Protein AF-A0A6V7XBM4-F1 (afdb_monomer)

Foldseek 3Di:
DVVVVVVVVVVVVVVVVVVVPPPDAAAEEDELPQLALVSLLCCCVVVVHQEYEYEQADQAFRHGRPSRVSSVVSNVVSPNPHYHYDYHQQEDDDDDPPGPHHHPVVVVVD

pLDDT: mean 85.43, std 12.74, range [50.12, 97.69]

Nearest PDB structures (foldseek):
  7ess-assembly1_B  TM=6.684E-01  e=4.311E-01  Mycobacterium tuberculosis H37Rv
  5b4f-assembly1_A-2  TM=4.250E-01  e=1.691E-01  Thermus thermophilus HB27
  5ztb-assembly1_B  TM=4.351E-01  e=2.362E-01  Thermus thermophilus HB27
  5gha-assembly1_A  TM=4.490E-01  e=3.527E-01  Thermus thermophilus HB27
  7l3p-assembly1_A  TM=3.904E-01  e=5.117E+00  Coccidioides immitis RS

Mean predicted aligned error: 9.26 Å

InterPro domains:
  IPR051595 Glycosyl Hydrolase 25 Enzymes [PTHR23208] (7-96)

Structure (mmCIF, N/CA/C/O backbone):
data_AF-A0A6V7XBM4-F1
#
_entry.id   AF-A0A6V7XBM4-F1
#
loop_
_atom_site.group_PDB
_atom_site.id
_atom_site.type_symbol
_atom_site.label_atom_id
_atom_site.label_alt_id
_atom_site.label_comp_id
_atom_site.label_asym_id
_atom_site.label_entity_id
_atom_site.label_seq_id
_atom_site.pdbx_PDB_ins_code
_atom_site.Cartn_x
_atom_site.Cartn_y
_atom_site.Cartn_z
_atom_site.occupancy
_atom_site.B_iso_or_equiv
_atom_site.auth_seq_id
_atom_site.auth_comp_id
_atom_site.auth_asym_id
_atom_site.auth_atom_id
_atom_site.pdbx_PDB_model_num
ATOM 1 N N . MET A 1 1 ? -27.759 25.385 45.038 1.00 61.09 1 MET A N 1
ATOM 2 C CA . MET A 1 1 ? -26.363 24.944 44.795 1.00 61.09 1 MET A CA 1
ATOM 3 C C . MET A 1 1 ? -26.252 23.499 44.294 1.00 61.09 1 MET A C 1
ATOM 5 O O . MET A 1 1 ? -25.413 23.265 43.442 1.00 61.09 1 MET A O 1
ATOM 9 N N . SER A 1 2 ? -27.104 22.552 44.716 1.00 70.00 2 SER A N 1
ATOM 10 C CA . SER A 1 2 ? -27.036 21.139 44.273 1.00 70.00 2 SER A CA 1
ATOM 11 C C . SER A 1 2 ? -27.217 20.912 42.750 1.00 70.00 2 SER A C 1
ATOM 13 O O . SER A 1 2 ? -26.466 20.142 42.160 1.00 70.00 2 SER A O 1
ATOM 15 N N . ASN A 1 3 ? -28.111 21.651 42.078 1.00 77.94 3 ASN A N 1
ATOM 16 C CA . ASN A 1 3 ? -28.382 21.465 40.638 1.00 77.94 3 ASN A CA 1
ATOM 17 C C . ASN A 1 3 ? -27.230 21.860 39.692 1.00 77.94 3 ASN A C 1
ATOM 19 O O . ASN A 1 3 ? -27.119 21.298 38.607 1.00 77.94 3 ASN A O 1
ATOM 23 N N . ILE A 1 4 ? -26.356 22.796 40.079 1.00 89.81 4 ILE A N 1
ATOM 24 C CA . ILE A 1 4 ? -25.257 23.256 39.209 1.00 89.81 4 ILE A CA 1
ATOM 25 C C . ILE A 1 4 ? -24.169 22.188 39.066 1.00 89.81 4 ILE A C 1
ATOM 27 O O . ILE A 1 4 ? -23.685 21.951 37.963 1.00 89.81 4 ILE A O 1
ATOM 31 N N . TYR A 1 5 ? -23.829 21.492 40.154 1.00 91.00 5 TYR A N 1
ATOM 32 C CA . TYR A 1 5 ? -22.842 20.411 40.114 1.00 91.00 5 TYR A CA 1
ATOM 33 C C . TYR A 1 5 ? -23.331 19.225 39.283 1.00 91.00 5 TYR A C 1
ATOM 35 O O . TYR A 1 5 ? -22.548 18.629 38.550 1.00 91.00 5 TYR A O 1
ATOM 43 N N . PHE A 1 6 ? -24.632 18.927 39.342 1.00 90.06 6 PHE A N 1
ATOM 44 C CA . PHE A 1 6 ? -25.239 17.876 38.530 1.00 90.06 6 PHE A CA 1
ATOM 45 C C . PHE A 1 6 ? -25.177 18.198 37.029 1.00 90.06 6 PHE A C 1
ATOM 47 O O . PHE A 1 6 ? -24.785 17.347 36.235 1.00 90.06 6 PHE A O 1
ATOM 54 N N . ILE A 1 7 ? -25.481 19.442 36.639 1.00 92.31 7 ILE A N 1
ATOM 55 C CA . ILE A 1 7 ? -25.402 19.885 35.238 1.00 92.31 7 ILE A CA 1
ATOM 56 C C . ILE A 1 7 ? -23.953 19.865 34.732 1.00 92.31 7 ILE A C 1
ATOM 58 O O . ILE A 1 7 ? -23.698 19.377 33.633 1.00 92.31 7 ILE A O 1
ATOM 62 N N . LEU A 1 8 ? -22.991 20.339 35.531 1.00 92.50 8 LEU A N 1
ATOM 63 C CA . LEU A 1 8 ? -21.570 20.312 35.164 1.00 92.50 8 LEU A CA 1
ATOM 64 C C . LEU A 1 8 ? -21.035 18.879 35.024 1.00 92.50 8 LEU A C 1
ATOM 66 O O . LEU A 1 8 ? -20.286 18.594 34.090 1.00 92.50 8 LEU A O 1
ATOM 70 N N . LEU A 1 9 ? -21.452 17.965 35.906 1.00 93.31 9 LEU A N 1
ATOM 71 C CA . LEU A 1 9 ? -21.106 16.547 35.813 1.00 93.31 9 LEU A CA 1
ATOM 72 C C . LEU A 1 9 ? -21.684 15.921 34.536 1.00 93.31 9 LEU A C 1
ATOM 74 O O . LEU A 1 9 ? -20.962 15.245 33.805 1.00 93.31 9 LEU A O 1
ATOM 78 N N . LEU A 1 10 ? -22.958 16.190 34.234 1.00 92.56 10 LEU A N 1
ATOM 79 C CA . LEU A 1 10 ? -23.622 15.696 33.029 1.00 92.56 10 LEU A CA 1
ATOM 80 C C . LEU A 1 10 ? -22.929 16.207 31.757 1.00 92.56 10 LEU A C 1
ATOM 82 O O . LEU A 1 10 ? -22.663 15.422 30.852 1.00 92.56 10 LEU A O 1
ATOM 86 N N . MET A 1 11 ? -22.585 17.497 31.704 1.00 90.69 11 MET A N 1
ATOM 87 C CA . MET A 1 11 ? -21.866 18.096 30.573 1.00 90.69 11 MET A CA 1
ATOM 88 C C . MET A 1 11 ? -20.453 17.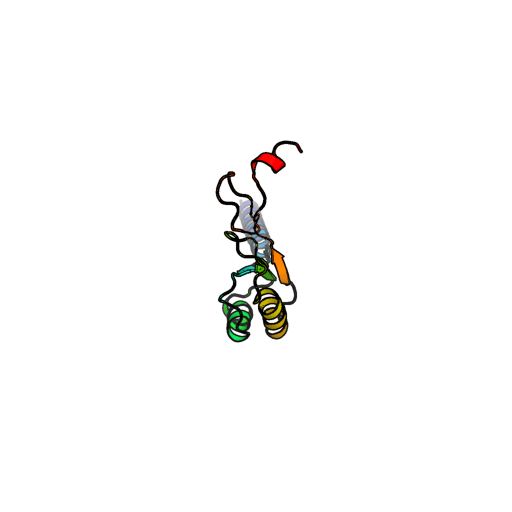532 30.411 1.00 90.69 11 MET A C 1
ATOM 90 O O . MET A 1 11 ? -20.031 17.285 29.286 1.00 90.69 11 MET A O 1
ATOM 94 N N . SER A 1 12 ? -19.744 17.261 31.509 1.00 90.31 12 SER A N 1
ATOM 95 C CA . SER A 1 12 ? -18.428 16.611 31.467 1.00 90.31 12 SER A CA 1
ATOM 96 C C . SER A 1 12 ? -18.513 15.187 30.905 1.00 90.31 12 SER A C 1
ATOM 98 O O . SER A 1 12 ? -17.739 14.816 30.023 1.00 90.31 12 SER A O 1
ATOM 100 N N . ILE A 1 13 ? -19.509 14.406 31.338 1.00 89.62 13 ILE A N 1
ATOM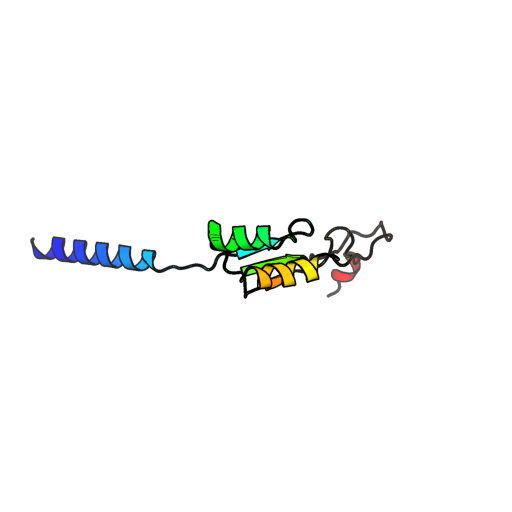 101 C CA . ILE A 1 13 ? -19.754 13.056 30.809 1.00 89.62 13 ILE A CA 1
ATOM 102 C C . ILE A 1 13 ? -20.101 13.120 29.316 1.00 89.62 13 ILE A C 1
ATOM 104 O O . ILE A 1 13 ? -19.549 12.346 28.537 1.00 89.62 13 ILE A O 1
ATOM 108 N N . LEU A 1 14 ? -20.962 14.060 28.910 1.00 88.44 14 LEU A N 1
ATOM 109 C CA . LEU A 1 14 ? -21.353 14.242 27.511 1.00 88.44 14 LEU A CA 1
ATOM 110 C C . LEU A 1 14 ? -20.158 14.638 26.630 1.00 88.44 14 LEU A C 1
ATOM 112 O O . LEU A 1 14 ? -19.994 14.129 25.528 1.00 88.44 14 LEU A O 1
ATOM 116 N N . PHE A 1 15 ? -19.292 15.521 27.125 1.00 85.31 15 PHE A N 1
ATOM 117 C CA . PHE A 1 15 ? -18.083 15.924 26.415 1.00 85.31 15 PHE A CA 1
ATOM 118 C C . PHE A 1 15 ? -17.137 14.729 26.233 1.00 85.31 15 PHE A C 1
ATOM 120 O O . PHE A 1 15 ? -16.685 14.464 25.124 1.00 85.31 15 PHE A O 1
ATOM 127 N N . LEU A 1 16 ? -16.908 13.936 27.284 1.00 83.69 16 LEU A N 1
ATOM 128 C CA . LEU A 1 16 ? -16.044 12.752 27.229 1.00 83.69 16 LEU A CA 1
ATOM 129 C C . LEU A 1 16 ? -16.572 11.645 26.300 1.00 83.69 16 LEU A C 1
ATOM 131 O O . LEU A 1 16 ? -15.768 10.903 25.732 1.00 83.69 16 LEU A O 1
ATOM 135 N N . THR A 1 17 ? -17.889 11.503 26.122 1.00 82.25 17 THR A N 1
ATOM 136 C CA . THR A 1 17 ? -18.455 10.507 25.194 1.00 82.25 17 THR A CA 1
ATOM 137 C C . THR A 1 17 ? -18.342 10.924 23.729 1.00 82.25 17 THR A C 1
ATOM 139 O O . THR A 1 17 ? -18.192 10.051 22.873 1.00 82.25 17 THR A O 1
ATOM 142 N N . ILE A 1 18 ? -18.330 12.226 23.425 1.00 79.38 18 ILE A N 1
ATOM 143 C CA . ILE A 1 18 ? -18.148 12.739 22.057 1.00 79.38 18 ILE A CA 1
ATOM 144 C C . ILE A 1 18 ? -16.757 12.367 21.514 1.00 79.38 18 ILE A C 1
ATOM 146 O O . ILE A 1 18 ? -16.651 11.862 20.398 1.00 79.38 18 ILE A O 1
ATOM 150 N N . PHE A 1 19 ? -15.690 12.514 22.309 1.00 68.75 19 PHE A N 1
ATOM 151 C CA . PHE A 1 19 ? -14.322 12.210 21.846 1.00 68.75 19 PHE A CA 1
ATOM 152 C C . PHE A 1 19 ? -13.994 10.717 21.768 1.00 68.75 19 PHE A C 1
ATOM 154 O O . PHE A 1 19 ? -13.072 10.335 21.052 1.00 68.75 19 PHE A O 1
ATOM 161 N N . LYS A 1 20 ? -14.742 9.847 22.458 1.00 67.94 20 LYS A N 1
ATOM 162 C CA . LYS A 1 20 ? -14.497 8.394 22.427 1.00 67.94 20 LYS A CA 1
ATOM 163 C C . LYS A 1 20 ? -14.930 7.711 21.127 1.00 67.94 20 LYS A C 1
ATOM 165 O O . LYS A 1 20 ? -14.546 6.568 20.910 1.00 67.94 20 LYS A O 1
ATOM 170 N N . ASN A 1 21 ? -15.715 8.379 20.282 1.00 63.88 21 ASN A N 1
ATOM 171 C CA . ASN A 1 21 ? -16.323 7.762 19.099 1.00 63.88 21 ASN A CA 1
ATOM 172 C C . ASN A 1 21 ? -15.690 8.180 17.765 1.00 63.88 21 ASN A C 1
ATOM 174 O O . ASN A 1 21 ? -16.180 7.781 16.710 1.00 63.88 21 ASN A O 1
ATOM 178 N N . VAL A 1 22 ? -14.590 8.939 17.774 1.00 73.31 22 VAL A N 1
ATOM 179 C CA . VAL A 1 22 ? -13.864 9.249 16.534 1.00 73.31 22 VAL A CA 1
ATOM 180 C C . VAL A 1 22 ? -12.986 8.054 16.167 1.00 73.31 22 VAL A C 1
ATOM 182 O O . VAL A 1 22 ? -11.799 8.006 16.482 1.00 73.31 22 VAL A O 1
ATOM 185 N N . LYS A 1 23 ? -13.585 7.053 15.517 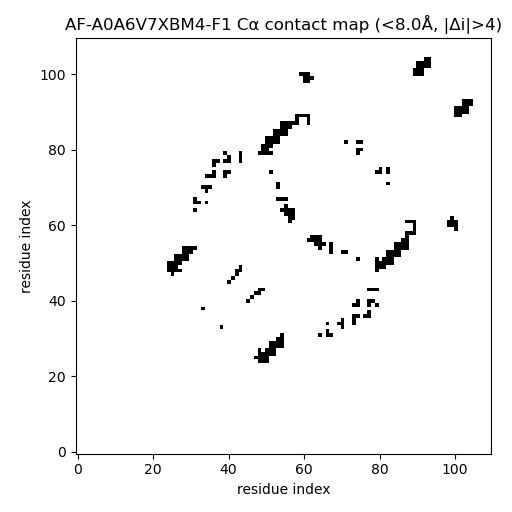1.00 76.38 23 LYS A N 1
ATOM 186 C CA . LYS A 1 23 ? -12.833 5.970 14.883 1.00 76.38 23 LYS A CA 1
ATOM 187 C C . LYS A 1 23 ? -12.336 6.475 13.529 1.00 76.38 23 LYS A C 1
ATOM 189 O O . LYS A 1 23 ? -13.086 6.501 12.559 1.00 76.38 23 LYS A O 1
ATOM 194 N N . THR A 1 24 ? -11.089 6.931 13.486 1.00 83.31 24 THR A N 1
ATOM 195 C CA . THR A 1 24 ? -10.406 7.226 12.223 1.00 83.31 24 THR A CA 1
ATOM 196 C C . THR A 1 24 ? -9.871 5.928 11.634 1.00 83.31 24 THR A C 1
ATOM 198 O O . THR A 1 24 ? -9.224 5.151 12.336 1.00 83.31 24 THR A O 1
ATOM 201 N N . SER A 1 25 ? -10.135 5.686 10.352 1.00 90.06 25 SER A N 1
ATOM 202 C CA . SER A 1 25 ? -9.471 4.606 9.631 1.00 90.06 25 SER A CA 1
ATOM 203 C C . SER A 1 25 ? -7.991 4.933 9.502 1.00 90.06 25 SER A C 1
ATOM 205 O O . SER A 1 25 ? -7.613 6.021 9.067 1.00 90.06 25 SER A O 1
ATOM 207 N N . GLU A 1 26 ? -7.146 3.984 9.879 1.00 94.38 26 GLU A N 1
ATOM 208 C CA . GLU A 1 26 ? -5.706 4.095 9.703 1.00 94.38 26 GLU A CA 1
ATOM 209 C C . GLU A 1 26 ? -5.242 3.132 8.623 1.00 94.38 26 GLU A C 1
ATOM 211 O O . GLU A 1 26 ? -5.622 1.960 8.603 1.00 94.38 26 GLU A O 1
ATOM 216 N N . GLY A 1 27 ? -4.361 3.613 7.757 1.00 95.44 27 GLY A N 1
ATOM 217 C CA . GLY A 1 27 ? -3.741 2.800 6.727 1.00 95.44 27 GLY A CA 1
ATOM 218 C C . GLY A 1 27 ? -2.240 2.986 6.690 1.00 95.44 27 GLY A C 1
ATOM 219 O O . GLY A 1 27 ? -1.650 3.671 7.530 1.00 95.44 27 GLY A O 1
ATOM 220 N N . VAL A 1 28 ? -1.608 2.332 5.725 1.00 95.81 28 VAL A N 1
ATOM 221 C CA . VAL A 1 28 ? -0.158 2.387 5.542 1.00 95.81 28 VAL A CA 1
ATOM 222 C C . VAL A 1 28 ? 0.200 2.513 4.069 1.00 95.81 28 VAL A C 1
ATOM 224 O O . VAL A 1 28 ? -0.427 1.906 3.205 1.00 95.81 28 VAL A O 1
ATOM 227 N N . PHE A 1 29 ? 1.231 3.305 3.795 1.00 95.25 29 PHE A N 1
ATOM 228 C CA . PHE A 1 29 ? 1.849 3.417 2.482 1.00 95.25 29 PHE A CA 1
ATOM 229 C C . PHE A 1 29 ? 3.042 2.462 2.389 1.00 95.25 29 PHE A C 1
ATOM 231 O O . PHE A 1 29 ? 3.903 2.472 3.273 1.00 95.25 29 PHE A O 1
ATOM 238 N N . ILE A 1 30 ? 3.093 1.635 1.342 1.00 92.88 30 ILE A N 1
ATOM 239 C CA . ILE A 1 30 ? 4.101 0.581 1.191 1.00 92.88 30 ILE A CA 1
ATOM 240 C C . ILE A 1 30 ? 4.863 0.704 -0.136 1.00 92.88 30 ILE A C 1
ATOM 242 O O . ILE A 1 30 ? 4.296 0.993 -1.190 1.00 92.88 30 ILE A O 1
ATOM 246 N N . TRP A 1 31 ? 6.169 0.448 -0.044 1.00 85.44 31 TRP A N 1
ATOM 247 C CA . TRP A 1 31 ? 7.170 0.486 -1.114 1.00 85.44 31 TRP A CA 1
ATOM 248 C C . TRP A 1 31 ? 7.586 -0.948 -1.514 1.00 85.44 31 TRP A C 1
ATOM 250 O O . TRP A 1 31 ? 7.287 -1.892 -0.777 1.00 85.44 31 TRP A O 1
ATOM 260 N N . GLU A 1 32 ? 8.323 -1.122 -2.621 1.00 76.25 32 GLU A N 1
ATOM 261 C CA . GLU A 1 32 ? 8.585 -2.427 -3.271 1.00 76.25 32 GLU A CA 1
ATOM 262 C C . GLU A 1 32 ? 9.007 -3.591 -2.360 1.00 76.25 32 GLU A C 1
ATOM 264 O O . GLU A 1 32 ? 8.738 -4.739 -2.688 1.00 76.25 32 GLU A O 1
ATOM 269 N N . THR A 1 33 ? 9.693 -3.359 -1.239 1.00 78.31 33 THR A N 1
ATOM 270 C CA . THR A 1 33 ? 10.366 -4.427 -0.479 1.00 78.31 33 THR A CA 1
ATOM 271 C C . THR A 1 33 ? 9.481 -5.178 0.526 1.00 78.31 33 THR A C 1
ATOM 273 O O . THR A 1 33 ? 9.938 -6.143 1.138 1.00 78.31 33 THR A O 1
ATOM 276 N N . TRP A 1 34 ? 8.214 -4.789 0.704 1.00 81.50 34 TRP A N 1
ATOM 277 C CA . TRP A 1 34 ? 7.353 -5.267 1.804 1.00 81.50 34 TRP A CA 1
ATOM 278 C C . TRP A 1 34 ? 6.196 -6.171 1.335 1.00 81.50 34 TRP A C 1
ATOM 280 O O . TRP A 1 34 ? 5.125 -6.192 1.936 1.00 81.50 34 TRP A O 1
ATOM 290 N N . TYR A 1 35 ? 6.434 -6.994 0.310 1.00 86.25 35 TYR A N 1
ATOM 291 C CA . TYR A 1 35 ? 5.400 -7.766 -0.395 1.00 86.25 35 TYR A CA 1
ATOM 292 C C . TYR A 1 35 ? 4.957 -9.083 0.246 1.00 86.25 35 TYR A C 1
ATOM 294 O O . TYR A 1 35 ? 4.143 -9.789 -0.338 1.00 86.25 35 TYR A O 1
ATOM 302 N N . ARG A 1 36 ? 5.460 -9.484 1.417 1.00 94.06 36 ARG A N 1
ATOM 303 C CA . ARG A 1 36 ? 5.097 -10.786 2.013 1.00 94.06 36 ARG A CA 1
ATOM 304 C C . ARG A 1 36 ? 3.713 -10.740 2.667 1.00 94.06 36 ARG A C 1
ATOM 306 O O . ARG A 1 36 ? 3.430 -9.831 3.438 1.00 94.06 36 ARG A O 1
ATOM 313 N N . VAL A 1 37 ? 2.902 -11.790 2.499 1.00 96.62 37 VAL A N 1
ATOM 314 C CA . VAL A 1 37 ? 1.597 -11.942 3.192 1.00 96.62 37 VAL A CA 1
ATOM 315 C C . VAL A 1 37 ? 1.723 -11.773 4.712 1.00 96.62 37 VAL A C 1
ATOM 317 O O . VAL A 1 37 ? 0.878 -11.146 5.343 1.00 96.62 37 VAL A O 1
ATOM 320 N N . SER A 1 38 ? 2.798 -12.290 5.316 1.00 96.88 38 SER A N 1
ATOM 321 C CA . SER A 1 38 ? 3.057 -12.152 6.757 1.00 96.88 38 SER A CA 1
ATOM 322 C C . SER A 1 38 ? 3.184 -10.696 7.208 1.00 96.88 38 SER A C 1
ATOM 324 O O . SER A 1 38 ? 2.793 -10.369 8.326 1.00 96.88 38 SER A O 1
ATOM 326 N N . THR A 1 39 ? 3.705 -9.821 6.345 1.00 95.56 39 THR A N 1
ATOM 327 C CA . THR A 1 39 ? 3.806 -8.383 6.609 1.00 95.56 39 THR A CA 1
ATOM 328 C C . THR A 1 39 ? 2.414 -7.774 6.727 1.00 95.56 39 THR A C 1
ATOM 330 O O . THR A 1 39 ? 2.111 -7.118 7.719 1.00 95.56 39 THR A O 1
ATOM 333 N N . PHE A 1 40 ? 1.530 -8.064 5.772 1.00 96.88 40 PHE A N 1
ATOM 334 C CA . PHE A 1 40 ? 0.156 -7.562 5.780 1.00 96.88 40 PHE A CA 1
ATOM 335 C C . PHE A 1 40 ? -0.687 -8.142 6.917 1.00 96.88 40 PHE A C 1
ATOM 337 O O . PHE A 1 40 ? -1.449 -7.407 7.540 1.00 96.88 40 PHE A O 1
ATOM 344 N N . LYS A 1 41 ? -0.495 -9.422 7.265 1.00 97.69 41 LYS A N 1
ATOM 345 C CA . LYS A 1 41 ? -1.130 -10.015 8.454 1.00 97.69 41 LYS A CA 1
ATOM 346 C C . LYS A 1 41 ? -0.707 -9.292 9.725 1.00 97.69 41 LYS A C 1
ATOM 348 O O . LYS A 1 41 ? -1.554 -8.921 10.524 1.00 97.69 41 LYS A O 1
ATOM 353 N N . CYS A 1 42 ? 0.589 -9.016 9.877 1.00 96.25 42 CYS A N 1
ATOM 354 C CA . CYS A 1 42 ? 1.102 -8.247 11.008 1.00 96.25 42 CYS A CA 1
ATOM 355 C C . CYS A 1 42 ? 0.463 -6.849 11.078 1.00 96.25 42 CYS A C 1
ATOM 357 O O . CYS A 1 42 ? -0.008 -6.443 12.138 1.00 96.25 42 CYS A O 1
ATOM 359 N N . LEU A 1 43 ? 0.387 -6.136 9.950 1.00 95.75 43 LEU A N 1
ATOM 360 C CA . LEU A 1 43 ? -0.237 -4.810 9.869 1.00 95.75 43 LEU A CA 1
ATOM 361 C C . LEU A 1 43 ? -1.720 -4.835 10.257 1.00 95.75 43 LEU A C 1
ATOM 363 O O . LEU A 1 43 ? -2.161 -3.982 11.026 1.00 95.75 43 LEU A O 1
ATOM 367 N N . LYS A 1 44 ? -2.477 -5.824 9.778 1.00 96.12 44 LYS A N 1
ATOM 368 C CA . LYS A 1 44 ? -3.896 -5.970 10.110 1.00 96.12 44 LYS A CA 1
ATOM 369 C C . LYS A 1 44 ? -4.109 -6.374 11.569 1.00 96.12 44 LYS A C 1
ATOM 371 O O . LYS A 1 44 ? -4.877 -5.738 12.278 1.00 96.12 44 LYS A O 1
ATOM 376 N N . GLU A 1 45 ? -3.444 -7.432 12.018 1.00 96.88 45 GLU A N 1
ATOM 377 C CA . GLU A 1 45 ? -3.733 -8.079 13.303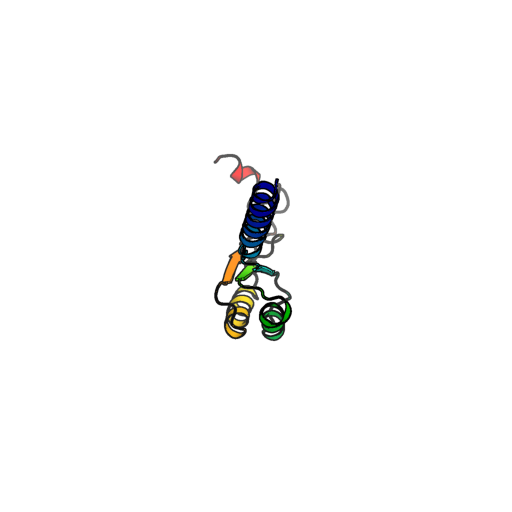 1.00 96.88 45 GLU A CA 1
ATOM 378 C C . GLU A 1 45 ? -3.089 -7.356 14.490 1.00 96.88 45 GLU A C 1
ATOM 380 O O . GLU A 1 45 ? -3.689 -7.286 15.559 1.00 96.88 45 GLU A O 1
ATOM 385 N N . LYS A 1 46 ? -1.871 -6.819 14.328 1.00 96.25 46 LYS A N 1
ATOM 386 C CA . LYS A 1 46 ? -1.135 -6.170 15.428 1.00 96.25 46 LYS 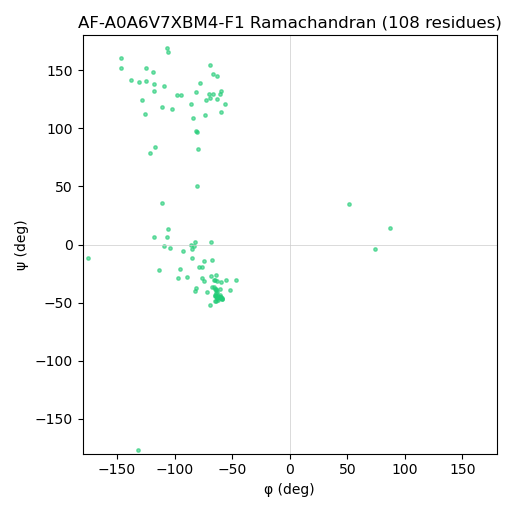A CA 1
ATOM 387 C C . LYS A 1 46 ? -1.270 -4.656 15.446 1.00 96.25 46 LYS A C 1
ATOM 389 O O . LYS A 1 46 ? -1.160 -4.059 16.511 1.00 96.25 46 LYS A O 1
ATOM 394 N N . TYR A 1 47 ? -1.464 -4.046 14.280 1.00 94.81 47 TYR A N 1
ATOM 395 C CA . TYR A 1 47 ? -1.498 -2.590 14.132 1.00 94.81 47 TYR A CA 1
ATOM 396 C C . TYR A 1 47 ? -2.840 -2.067 13.623 1.00 94.81 47 TYR A C 1
ATOM 398 O O . TYR A 1 47 ? -2.945 -0.874 13.342 1.00 94.81 47 TYR A O 1
ATOM 406 N N . SER A 1 48 ? -3.845 -2.942 13.503 1.00 94.81 48 SER A N 1
ATOM 407 C CA . SER A 1 48 ? -5.219 -2.585 13.143 1.00 94.81 48 SER A CA 1
ATOM 408 C C . SER A 1 48 ? -5.322 -1.730 11.876 1.00 94.81 48 SER A C 1
ATOM 410 O O . SER A 1 48 ? -6.171 -0.847 11.797 1.00 94.81 48 SER A O 1
ATOM 412 N N . LYS A 1 49 ? -4.444 -1.956 10.885 1.00 95.94 49 LYS A N 1
ATOM 413 C CA . LYS A 1 49 ? -4.483 -1.209 9.620 1.00 95.94 49 LYS A CA 1
ATOM 414 C C . LYS A 1 49 ? -5.668 -1.664 8.772 1.00 95.94 49 LYS A C 1
ATOM 416 O O . LYS A 1 49 ? -5.815 -2.851 8.484 1.00 95.94 49 LYS A O 1
ATOM 421 N N . GLU A 1 50 ? -6.502 -0.702 8.390 1.00 95.88 50 GLU A N 1
ATOM 422 C CA . GLU A 1 50 ? -7.770 -0.907 7.682 1.00 95.88 50 GLU A CA 1
ATOM 423 C C . GLU A 1 50 ? -7.623 -0.758 6.159 1.00 95.88 50 GLU A C 1
ATOM 425 O O . GLU A 1 50 ? -8.447 -1.286 5.413 1.00 95.88 50 GLU A O 1
ATOM 430 N N . PHE A 1 51 ? -6.571 -0.074 5.692 1.00 97.50 51 PHE A N 1
ATOM 431 C CA . PHE A 1 51 ? -6.255 0.070 4.270 1.00 97.50 51 PHE A CA 1
ATOM 432 C C . PHE A 1 51 ? -4.745 0.122 3.993 1.00 97.50 51 PHE A C 1
ATOM 434 O O . PHE A 1 51 ? -3.934 0.411 4.879 1.00 97.50 51 PHE A O 1
ATOM 441 N N . VAL A 1 52 ? -4.358 -0.149 2.748 1.00 97.19 52 VAL A N 1
ATOM 442 C CA . VAL A 1 52 ? -2.975 -0.035 2.259 1.00 97.19 52 VAL A CA 1
ATOM 443 C C . VAL A 1 52 ? -2.956 0.757 0.957 1.00 97.19 52 VAL A C 1
ATOM 445 O O . VAL A 1 52 ? -3.796 0.541 0.093 1.00 97.19 52 VAL A O 1
ATOM 448 N N . ILE A 1 53 ? -1.956 1.621 0.793 1.00 97.62 53 ILE A N 1
ATOM 449 C CA . ILE A 1 53 ? -1.639 2.273 -0.479 1.00 97.62 53 ILE A CA 1
ATOM 450 C C . ILE A 1 53 ? -0.312 1.704 -0.988 1.00 97.62 53 ILE A C 1
ATOM 452 O O . ILE A 1 53 ? 0.721 1.834 -0.327 1.00 97.62 53 ILE A O 1
ATOM 456 N N . VAL A 1 54 ? -0.335 1.064 -2.154 1.00 96.12 54 VAL A N 1
ATOM 457 C CA . VAL A 1 54 ? 0.830 0.426 -2.781 1.00 96.12 54 VAL A CA 1
ATOM 458 C C . VAL A 1 54 ? 1.433 1.361 -3.823 1.00 96.12 54 VAL A C 1
ATOM 460 O O . VAL A 1 54 ? 0.729 1.832 -4.716 1.00 96.12 54 VAL A O 1
ATOM 463 N N . ARG A 1 55 ? 2.744 1.613 -3.760 1.00 94.50 55 ARG A N 1
ATOM 464 C CA . ARG A 1 55 ? 3.445 2.312 -4.845 1.00 94.50 55 ARG A CA 1
ATOM 465 C C . ARG A 1 55 ? 3.543 1.415 -6.086 1.00 94.50 55 ARG A C 1
ATOM 467 O O . ARG A 1 55 ? 4.003 0.287 -5.977 1.00 94.50 55 ARG A O 1
ATOM 474 N N . ALA A 1 56 ? 3.161 1.922 -7.260 1.00 93.50 56 ALA A N 1
ATOM 475 C CA . ALA A 1 56 ? 3.197 1.158 -8.516 1.00 93.50 56 ALA A CA 1
ATOM 476 C C . ALA A 1 56 ? 4.357 1.505 -9.464 1.00 93.50 56 ALA A C 1
ATOM 478 O O . ALA A 1 56 ? 4.510 0.865 -10.505 1.00 93.50 56 ALA A O 1
ATOM 479 N N . ASN A 1 57 ? 5.190 2.492 -9.131 1.00 91.12 57 ASN A N 1
ATOM 480 C CA . ASN A 1 57 ? 6.374 2.844 -9.911 1.00 91.12 57 ASN A CA 1
ATOM 481 C C . ASN A 1 57 ? 7.527 3.349 -9.038 1.00 91.12 57 ASN A C 1
ATOM 483 O O . ASN A 1 57 ? 7.331 3.965 -7.991 1.00 91.12 57 ASN A O 1
ATOM 487 N N . TYR A 1 58 ? 8.749 3.152 -9.515 1.00 87.25 58 TYR A N 1
ATOM 488 C CA . TYR A 1 58 ? 9.946 3.724 -8.915 1.00 87.25 58 TYR A CA 1
ATOM 489 C C . TYR A 1 58 ? 9.971 5.243 -9.126 1.00 87.25 58 TYR A C 1
ATOM 491 O O . TYR A 1 58 ? 9.869 5.725 -10.255 1.00 87.25 58 TYR A O 1
ATOM 499 N N . TYR A 1 59 ? 10.119 6.009 -8.045 1.00 83.94 59 TYR A N 1
ATOM 500 C CA . TYR A 1 59 ? 10.051 7.478 -8.083 1.00 83.94 59 TYR A CA 1
ATOM 501 C C . TYR A 1 59 ? 11.156 8.126 -8.936 1.00 83.94 59 TYR A C 1
ATOM 503 O O . TYR A 1 59 ? 10.966 9.191 -9.517 1.00 83.94 59 TYR A O 1
ATOM 511 N N . ASP A 1 60 ? 12.320 7.490 -8.993 1.00 80.00 60 ASP A N 1
ATOM 512 C CA . ASP A 1 60 ? 13.535 7.981 -9.628 1.00 80.00 60 ASP A CA 1
ATOM 513 C C . ASP A 1 60 ? 13.623 7.594 -11.105 1.00 80.00 60 ASP A C 1
ATOM 515 O O . ASP A 1 60 ? 14.257 8.310 -11.881 1.00 80.00 60 ASP A O 1
ATOM 519 N N . THR A 1 61 ? 13.009 6.477 -11.497 1.00 83.69 61 THR A N 1
ATOM 520 C CA . THR A 1 61 ? 13.097 5.950 -12.865 1.00 83.69 61 THR A CA 1
ATOM 521 C C . THR A 1 61 ? 11.782 5.975 -13.631 1.00 83.69 61 THR A C 1
ATOM 523 O O . THR A 1 61 ? 11.811 5.905 -14.859 1.00 83.69 61 THR A O 1
ATOM 526 N N . GLY A 1 62 ? 10.644 6.022 -12.937 1.00 83.25 62 GLY A N 1
ATOM 527 C CA . GLY A 1 62 ? 9.308 5.910 -13.530 1.00 83.25 62 GLY A CA 1
ATOM 528 C C . GLY A 1 62 ? 8.935 4.509 -13.969 1.00 83.25 62 GLY A C 1
ATOM 529 O O . GLY A 1 62 ? 7.810 4.292 -14.411 1.00 83.25 62 GLY A O 1
ATOM 530 N N . LYS A 1 63 ? 9.861 3.555 -13.849 1.00 87.56 63 LYS A N 1
ATOM 531 C CA . LYS A 1 63 ? 9.611 2.160 -14.190 1.00 87.56 63 LYS A CA 1
ATOM 532 C C . LYS A 1 63 ? 8.527 1.603 -13.279 1.00 87.56 63 LYS A C 1
ATOM 534 O O . LYS A 1 63 ? 8.467 1.951 -12.101 1.00 87.56 63 LYS A O 1
ATOM 539 N N . VAL A 1 64 ? 7.706 0.721 -13.833 1.00 89.06 64 VAL A N 1
ATOM 540 C CA . VAL A 1 64 ? 6.697 -0.021 -13.076 1.00 89.06 64 VAL A CA 1
ATOM 541 C C . VAL A 1 64 ? 7.389 -0.838 -11.983 1.00 89.06 64 VAL A C 1
ATOM 543 O O . VAL A 1 64 ? 8.385 -1.511 -12.253 1.00 89.06 64 VAL A O 1
ATOM 546 N N . ASP A 1 65 ? 6.868 -0.764 -10.760 1.00 91.31 65 ASP A N 1
ATOM 547 C CA . ASP A 1 65 ? 7.271 -1.653 -9.672 1.00 91.31 65 ASP A CA 1
ATOM 548 C C . ASP A 1 65 ? 6.661 -3.033 -9.933 1.00 91.31 65 ASP A C 1
ATOM 550 O O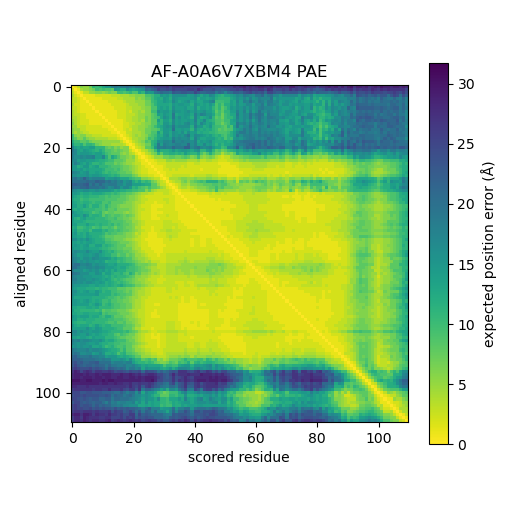 . ASP A 1 65 ? 5.445 -3.227 -9.859 1.00 91.31 65 ASP A O 1
ATOM 554 N N . THR A 1 66 ? 7.514 -4.006 -10.246 1.00 92.31 66 THR A N 1
ATOM 555 C CA . THR A 1 66 ? 7.094 -5.374 -10.566 1.00 92.31 66 THR A CA 1
ATOM 556 C C . THR A 1 66 ? 6.506 -6.117 -9.365 1.00 92.31 66 THR A C 1
ATOM 558 O O . THR A 1 66 ? 5.867 -7.149 -9.550 1.00 92.31 66 THR A O 1
ATOM 561 N N . ASN A 1 67 ? 6.674 -5.605 -8.141 1.00 93.44 67 ASN A N 1
ATOM 562 C CA . ASN A 1 67 ? 6.068 -6.167 -6.937 1.00 93.44 67 ASN A CA 1
ATOM 563 C C . ASN A 1 67 ? 4.711 -5.536 -6.594 1.00 93.44 67 ASN A C 1
ATOM 565 O O . ASN A 1 67 ? 4.059 -6.000 -5.659 1.00 93.44 67 ASN A O 1
ATOM 569 N N . ALA A 1 68 ? 4.261 -4.497 -7.306 1.00 93.62 68 ALA A N 1
ATOM 570 C CA . ALA A 1 68 ? 3.011 -3.803 -6.990 1.00 93.62 68 ALA A CA 1
ATOM 571 C C . ALA A 1 68 ? 1.794 -4.742 -7.036 1.00 93.62 68 ALA A C 1
ATOM 573 O O . ALA A 1 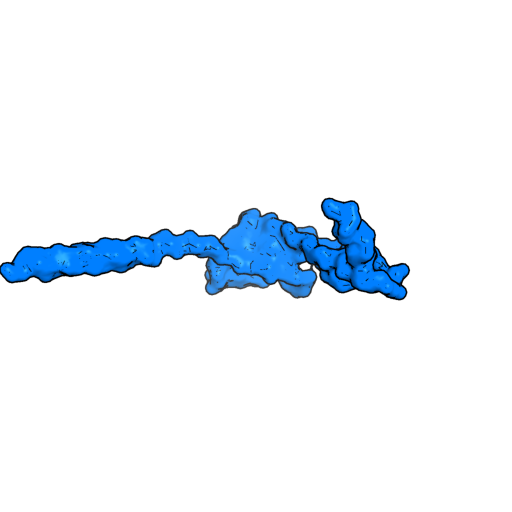68 ? 0.988 -4.767 -6.107 1.00 93.62 68 ALA A O 1
ATOM 574 N N . GLU A 1 69 ? 1.702 -5.583 -8.068 1.00 94.00 69 GLU A N 1
ATOM 575 C CA . GLU A 1 69 ? 0.646 -6.595 -8.182 1.00 94.00 69 GLU A CA 1
ATOM 576 C C . GLU A 1 69 ? 0.690 -7.590 -7.012 1.00 94.00 69 GLU A C 1
ATOM 578 O O . GLU A 1 69 ? -0.325 -7.852 -6.362 1.00 94.00 69 GLU A O 1
ATOM 583 N N . LEU A 1 70 ? 1.885 -8.088 -6.683 1.00 95.25 70 LEU A N 1
ATOM 584 C CA . LEU A 1 70 ? 2.077 -9.038 -5.590 1.00 95.25 70 LEU A CA 1
ATOM 585 C C . LEU A 1 70 ? 1.715 -8.429 -4.225 1.00 95.25 70 LEU A C 1
ATOM 587 O O . LEU A 1 70 ? 1.116 -9.109 -3.392 1.00 95.25 70 LEU A O 1
ATOM 591 N N . ASN A 1 71 ? 2.027 -7.150 -4.003 1.00 95.62 71 ASN A N 1
ATOM 592 C CA . ASN A 1 71 ? 1.609 -6.402 -2.817 1.00 95.62 71 ASN A CA 1
ATOM 593 C C . ASN A 1 71 ? 0.079 -6.367 -2.689 1.00 95.62 71 ASN A C 1
ATOM 595 O O . ASN A 1 71 ? -0.446 -6.644 -1.612 1.00 95.62 71 ASN A O 1
ATOM 599 N N . ILE A 1 72 ? -0.641 -6.081 -3.780 1.00 95.62 72 ILE A N 1
ATOM 600 C CA . ILE A 1 72 ? -2.111 -6.022 -3.776 1.00 95.62 72 ILE A CA 1
ATOM 601 C C . ILE A 1 72 ? -2.707 -7.392 -3.450 1.00 95.62 72 ILE A C 1
ATOM 603 O O . ILE A 1 72 ? -3.564 -7.508 -2.570 1.00 95.62 72 ILE A O 1
ATOM 607 N N . ILE A 1 73 ? -2.231 -8.439 -4.130 1.00 96.50 73 ILE A N 1
ATOM 608 C CA . ILE A 1 73 ? -2.689 -9.817 -3.916 1.00 96.50 73 ILE A CA 1
ATOM 609 C C . ILE A 1 73 ? -2.458 -10.232 -2.460 1.00 96.50 73 ILE A C 1
ATOM 611 O O . ILE A 1 73 ? -3.365 -10.751 -1.807 1.00 96.50 73 ILE A O 1
ATOM 615 N N . ASN A 1 74 ? -1.270 -9.961 -1.920 1.00 97.06 74 ASN A N 1
ATOM 616 C CA . ASN A 1 74 ? -0.899 -10.395 -0.578 1.00 97.06 74 ASN A CA 1
ATOM 617 C C . ASN A 1 74 ? -1.571 -9.575 0.534 1.00 97.06 74 ASN A C 1
ATOM 619 O O . ASN A 1 74 ? -1.888 -10.144 1.581 1.00 97.06 74 ASN A O 1
ATOM 623 N N . ALA A 1 75 ? -1.849 -8.287 0.309 1.00 96.75 75 ALA A N 1
ATOM 624 C CA . ALA A 1 75 ? -2.657 -7.468 1.212 1.00 96.75 75 ALA A CA 1
ATOM 625 C C . ALA A 1 75 ? -4.086 -8.016 1.330 1.00 96.75 75 ALA A C 1
ATOM 627 O O . ALA A 1 75 ? -4.573 -8.251 2.440 1.00 96.75 75 ALA A O 1
ATOM 628 N N . ARG A 1 76 ? -4.715 -8.325 0.189 1.00 97.19 76 ARG A N 1
ATOM 629 C CA . ARG A 1 76 ? -6.051 -8.937 0.149 1.00 97.19 76 ARG A CA 1
ATOM 630 C C . ARG A 1 76 ? -6.063 -10.328 0.774 1.00 97.19 76 ARG A C 1
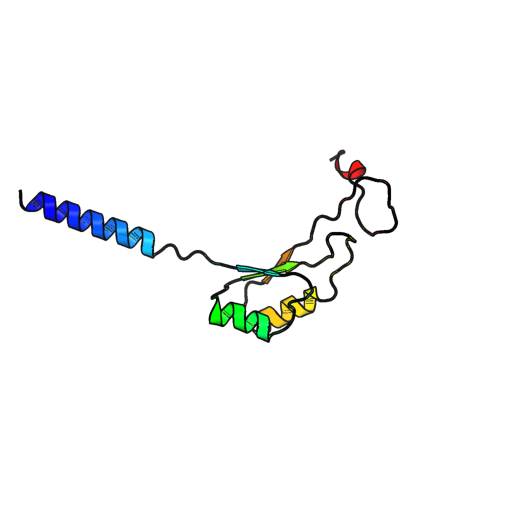ATOM 632 O O . ARG A 1 76 ? -6.950 -10.626 1.567 1.00 97.19 76 ARG A O 1
ATOM 639 N N . ALA A 1 77 ? -5.050 -11.154 0.508 1.00 97.56 77 ALA A N 1
ATOM 640 C CA . ALA A 1 77 ? -4.910 -12.479 1.121 1.00 97.56 77 ALA A CA 1
ATOM 641 C C . ALA A 1 77 ? -4.710 -12.425 2.651 1.00 97.56 77 ALA A C 1
ATOM 643 O O . ALA A 1 77 ? -5.061 -13.368 3.359 1.00 97.56 77 ALA A O 1
ATOM 644 N N . ALA A 1 78 ? -4.164 -11.327 3.181 1.00 97.19 78 ALA A N 1
ATOM 645 C CA . ALA A 1 78 ? -4.094 -11.055 4.617 1.00 97.19 78 ALA A CA 1
ATOM 646 C C . ALA A 1 78 ? -5.383 -10.431 5.189 1.00 97.19 78 ALA A C 1
ATOM 648 O O . ALA A 1 78 ? -5.476 -10.192 6.392 1.00 97.19 78 ALA A O 1
ATOM 649 N N . GLY A 1 79 ? -6.384 -10.180 4.343 1.00 97.00 79 GLY A N 1
ATOM 650 C CA . GLY A 1 79 ? -7.686 -9.642 4.712 1.00 97.00 79 GLY A CA 1
ATOM 651 C C . GLY A 1 79 ? -7.764 -8.115 4.755 1.00 97.00 79 GLY A C 1
ATOM 652 O O . GLY A 1 79 ? -8.706 -7.596 5.347 1.00 97.00 79 GLY A O 1
ATOM 653 N N . ILE A 1 80 ? -6.802 -7.379 4.200 1.00 97.50 80 ILE A N 1
ATOM 654 C CA . ILE A 1 80 ? -6.954 -5.930 4.006 1.00 97.50 80 ILE A CA 1
ATOM 655 C C . ILE A 1 80 ? -7.712 -5.726 2.690 1.00 97.50 80 ILE A C 1
ATOM 657 O O . ILE A 1 80 ? -7.178 -6.006 1.620 1.00 97.50 80 ILE A O 1
ATOM 661 N N . GLU A 1 81 ? -8.972 -5.295 2.771 1.00 94.06 81 GLU A N 1
ATOM 662 C CA . GLU A 1 81 ? -9.861 -5.179 1.601 1.00 94.06 81 GLU A CA 1
ATOM 663 C C . GLU A 1 81 ? -9.638 -3.876 0.826 1.00 94.06 81 GLU A C 1
ATOM 665 O O . GLU A 1 81 ? -9.601 -3.882 -0.406 1.00 94.06 81 GLU A O 1
ATOM 670 N N . ASN A 1 82 ? -9.424 -2.776 1.549 1.00 97.19 82 ASN A N 1
ATOM 671 C CA . ASN A 1 82 ? -9.164 -1.462 0.975 1.00 97.19 82 ASN A CA 1
ATOM 672 C C . ASN A 1 82 ? -7.688 -1.365 0.573 1.00 97.19 82 ASN A C 1
ATOM 674 O O . ASN A 1 82 ? -6.814 -1.122 1.409 1.00 97.19 82 ASN A O 1
ATOM 678 N N . VAL A 1 83 ? -7.404 -1.603 -0.706 1.00 97.00 83 VAL A N 1
ATOM 679 C CA . VAL A 1 83 ? -6.053 -1.515 -1.267 1.00 97.00 83 VAL A CA 1
ATOM 680 C C . VAL A 1 83 ? -6.072 -0.575 -2.459 1.00 97.00 83 VAL A C 1
ATOM 682 O O . VAL A 1 83 ? -6.645 -0.909 -3.495 1.00 97.00 83 VAL A O 1
ATOM 685 N N . ASP A 1 84 ? -5.408 0.563 -2.303 1.00 96.94 84 ASP A N 1
ATOM 686 C CA . ASP A 1 84 ? -5.254 1.579 -3.336 1.00 96.94 84 ASP A CA 1
ATOM 687 C C . ASP A 1 84 ? -3.842 1.569 -3.913 1.00 96.94 84 ASP A C 1
ATOM 689 O O . ASP A 1 84 ? -2.903 0.985 -3.362 1.00 96.94 84 ASP A O 1
ATOM 693 N N . ILE A 1 85 ? -3.691 2.246 -5.045 1.00 95.25 85 ILE A N 1
ATOM 694 C CA . ILE A 1 85 ? -2.428 2.369 -5.759 1.00 95.25 85 ILE A CA 1
ATOM 695 C C . ILE A 1 85 ? -2.026 3.837 -5.807 1.00 95.25 85 ILE A C 1
ATOM 697 O O . ILE A 1 85 ? -2.843 4.713 -6.080 1.00 95.25 85 ILE A O 1
ATOM 701 N N . TYR A 1 86 ? -0.742 4.096 -5.596 1.00 94.38 86 TYR A N 1
ATOM 702 C CA . TYR A 1 86 ? -0.138 5.402 -5.791 1.00 94.38 86 TYR A CA 1
ATOM 703 C C . TYR A 1 86 ? 0.940 5.336 -6.866 1.00 94.38 86 TYR A C 1
ATOM 705 O O . TYR A 1 86 ? 1.835 4.487 -6.828 1.00 94.38 86 TYR A O 1
ATOM 713 N N . PHE A 1 87 ? 0.882 6.287 -7.791 1.00 90.69 87 PHE A N 1
ATOM 714 C CA . PHE A 1 87 ? 1.939 6.518 -8.761 1.00 90.69 87 PHE A CA 1
ATOM 715 C C . PHE A 1 87 ? 2.752 7.733 -8.327 1.00 90.69 87 PHE A C 1
ATOM 717 O O . PHE A 1 87 ? 2.237 8.848 -8.265 1.00 90.69 87 PHE A O 1
ATOM 724 N N . SER A 1 88 ? 4.031 7.521 -8.024 1.00 89.00 88 SER A N 1
ATOM 725 C CA . SER A 1 88 ? 4.969 8.601 -7.746 1.00 89.00 88 SER A CA 1
ATOM 726 C C . SER A 1 88 ? 5.136 9.470 -8.996 1.00 89.00 88 SER A C 1
ATOM 728 O O . SER A 1 88 ? 5.535 8.938 -10.038 1.00 89.00 88 SER A O 1
ATOM 730 N N . PRO A 1 89 ? 4.911 10.796 -8.906 1.00 84.88 89 PRO A N 1
ATOM 731 C CA . PRO A 1 89 ? 5.274 11.712 -9.975 1.00 84.88 89 PRO A CA 1
ATOM 732 C C . PRO A 1 89 ? 6.762 11.560 -10.287 1.00 84.88 89 PRO A C 1
ATOM 734 O O . PRO A 1 89 ? 7.614 11.727 -9.418 1.00 84.88 89 PRO A O 1
ATOM 737 N N . CYS A 1 90 ? 7.066 11.214 -11.529 1.00 80.75 90 CYS A N 1
ATOM 738 C CA . CYS A 1 90 ? 8.425 11.019 -12.018 1.00 80.75 90 CYS A CA 1
ATOM 739 C C . CYS A 1 90 ? 8.654 12.064 -13.103 1.00 80.75 90 CYS A C 1
ATOM 741 O O . CYS A 1 90 ? 8.418 11.857 -14.292 1.00 80.75 90 CYS A O 1
ATOM 743 N N . ILE A 1 91 ? 9.024 13.249 -12.619 1.00 79.44 91 ILE A N 1
ATOM 744 C CA . ILE A 1 91 ? 9.279 14.456 -13.394 1.00 79.44 91 ILE A CA 1
ATOM 745 C C . ILE A 1 91 ? 10.659 14.959 -12.973 1.00 79.44 91 ILE A C 1
ATOM 747 O O . ILE A 1 91 ? 10.896 15.162 -11.780 1.00 79.44 91 ILE A O 1
ATOM 751 N N . LYS A 1 92 ? 11.582 15.139 -13.922 1.00 73.69 92 LYS A N 1
ATOM 752 C CA . LYS A 1 92 ? 12.954 15.584 -13.631 1.00 73.69 92 LYS A CA 1
ATOM 753 C C . LYS A 1 92 ? 13.290 16.915 -14.309 1.00 73.69 92 LYS A C 1
ATOM 755 O O . LYS A 1 92 ? 12.792 17.178 -15.405 1.00 73.69 92 LYS A O 1
ATOM 760 N N . PRO A 1 93 ? 14.160 17.743 -13.694 1.00 70.00 93 PRO A N 1
ATOM 761 C CA . PRO A 1 93 ? 14.779 18.869 -14.381 1.00 70.00 93 PRO A CA 1
ATOM 762 C C . PRO A 1 93 ? 15.597 18.328 -15.554 1.00 70.00 93 PRO A C 1
ATOM 764 O O . PRO A 1 93 ? 16.375 17.387 -15.403 1.00 70.00 93 PRO A O 1
ATOM 767 N N . SER A 1 94 ? 15.386 18.883 -16.737 1.00 62.12 94 SER A N 1
ATOM 768 C CA . SER A 1 94 ? 15.966 18.386 -17.975 1.00 62.12 94 SER A CA 1
ATOM 769 C C . SER A 1 94 ? 17.498 18.364 -17.989 1.00 62.12 94 SER A C 1
ATOM 771 O O . SER A 1 94 ? 18.131 19.420 -18.024 1.00 62.12 94 SER A O 1
ATOM 773 N N . SER A 1 95 ? 18.093 17.176 -18.052 1.00 54.81 95 SER A N 1
ATOM 774 C CA . SER A 1 95 ? 19.445 16.972 -18.613 1.00 54.81 95 SER A CA 1
ATOM 775 C C . SER A 1 95 ? 19.874 15.504 -18.679 1.00 54.81 95 SER A C 1
ATOM 777 O O . SER A 1 95 ? 20.852 15.210 -19.354 1.00 54.81 95 SER A O 1
ATOM 779 N N . ALA A 1 96 ? 19.158 14.569 -18.047 1.00 56.97 96 ALA A N 1
ATOM 780 C CA . ALA A 1 96 ? 19.533 13.152 -18.033 1.00 56.97 96 ALA A CA 1
ATOM 781 C C . ALA A 1 96 ? 18.422 12.272 -18.629 1.00 56.97 96 ALA A C 1
ATOM 783 O O . ALA A 1 96 ? 17.636 11.657 -17.907 1.00 56.97 96 ALA A O 1
ATOM 784 N N . SER A 1 97 ? 18.327 12.235 -19.958 1.00 54.81 97 SER A N 1
AT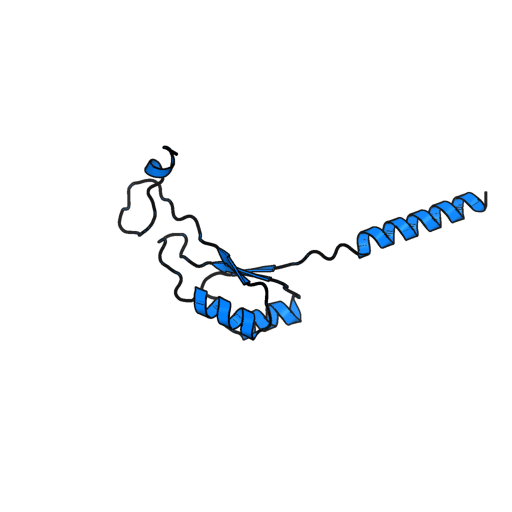OM 785 C CA . SER A 1 97 ? 17.338 11.446 -20.707 1.00 54.81 97 SER A CA 1
ATOM 786 C C . SER A 1 97 ? 17.735 9.967 -20.857 1.00 54.81 97 SER A C 1
ATOM 788 O O . SER A 1 97 ? 17.724 9.435 -21.963 1.00 54.81 97 SER A O 1
ATOM 790 N N . GLU A 1 98 ? 18.091 9.297 -19.759 1.00 56.22 98 GLU A N 1
ATOM 791 C CA . GLU A 1 98 ? 18.302 7.833 -19.735 1.00 56.22 98 GLU A CA 1
ATOM 792 C C . GLU A 1 98 ? 17.202 7.080 -18.957 1.00 56.22 98 GLU A C 1
ATOM 794 O O . GLU A 1 98 ? 17.207 5.853 -18.874 1.00 56.22 98 GLU A O 1
ATOM 799 N N . LEU A 1 99 ? 16.224 7.796 -18.388 1.00 60.19 99 LEU A N 1
ATOM 800 C CA . LEU A 1 99 ? 15.153 7.241 -17.553 1.00 60.19 99 LEU A CA 1
ATOM 801 C C . LEU A 1 99 ? 13.773 7.642 -18.092 1.00 60.19 99 LEU A C 1
ATOM 803 O O . LEU A 1 99 ? 13.630 8.705 -18.683 1.00 60.19 99 LEU A O 1
ATOM 807 N N . ILE A 1 100 ? 12.753 6.810 -17.846 1.00 71.94 100 ILE A N 1
ATOM 808 C CA . ILE A 1 100 ? 11.372 6.945 -18.366 1.00 71.94 100 ILE A CA 1
ATOM 809 C C . ILE A 1 100 ? 10.630 8.171 -17.763 1.00 71.94 100 ILE A C 1
ATOM 811 O O . ILE A 1 100 ? 9.472 8.419 -18.081 1.00 71.94 100 ILE A O 1
ATOM 815 N N . CYS A 1 101 ? 11.273 8.975 -16.906 1.00 76.12 101 CYS A N 1
ATOM 816 C CA . CYS A 1 101 ? 10.653 10.166 -16.314 1.00 76.12 101 CYS A CA 1
ATOM 817 C C . CYS A 1 101 ? 10.338 11.270 -17.326 1.00 76.12 101 CYS A C 1
ATOM 819 O O . CYS A 1 101 ? 11.096 11.519 -18.261 1.00 76.12 101 CYS A O 1
ATOM 821 N N . GLY A 1 102 ? 9.240 11.985 -17.063 1.00 70.31 102 GLY A N 1
ATOM 822 C CA . GLY A 1 102 ? 8.848 13.176 -17.809 1.00 70.31 102 GLY A CA 1
ATOM 823 C C . GLY A 1 102 ? 9.787 14.362 -17.565 1.00 70.31 102 GLY A C 1
ATOM 824 O O . GLY A 1 102 ? 10.427 14.472 -16.515 1.00 70.31 102 GLY A O 1
ATOM 825 N N . ASP A 1 103 ? 9.857 15.271 -18.538 1.00 74.19 103 ASP A N 1
ATOM 826 C CA . ASP A 1 103 ? 10.617 16.523 -18.439 1.00 74.19 103 ASP A CA 1
ATOM 827 C C . ASP A 1 103 ? 9.762 17.606 -17.762 1.00 74.19 103 ASP A C 1
ATOM 829 O O . ASP A 1 103 ? 8.706 17.981 -18.274 1.00 74.19 103 ASP A O 1
ATOM 833 N N . ALA A 1 104 ? 10.243 18.145 -16.636 1.00 74.50 104 ALA A N 1
ATOM 834 C CA . ALA A 1 104 ? 9.568 19.209 -15.886 1.00 74.50 104 ALA A CA 1
ATOM 835 C C . ALA A 1 104 ? 9.261 20.455 -16.728 1.00 74.50 104 ALA A C 1
ATOM 837 O O . ALA A 1 104 ? 8.273 21.140 -16.472 1.00 74.50 104 ALA A O 1
ATOM 838 N N . ARG A 1 105 ? 10.087 20.751 -17.740 1.00 69.25 105 ARG A N 1
ATOM 839 C CA . ARG A 1 105 ? 9.888 21.907 -18.624 1.00 69.25 105 ARG A CA 1
ATOM 840 C C . ARG A 1 105 ? 8.627 21.777 -19.467 1.00 69.25 105 ARG A C 1
ATOM 842 O O . ARG A 1 105 ? 8.023 22.789 -19.797 1.00 69.25 105 ARG A O 1
ATOM 849 N N . LEU A 1 106 ? 8.232 20.552 -19.811 1.00 68.56 106 LEU A N 1
ATOM 850 C CA . LEU A 1 106 ? 7.039 20.300 -20.621 1.00 68.56 106 LEU A CA 1
ATOM 851 C C . LEU A 1 106 ? 5.751 20.395 -19.792 1.00 68.56 106 LEU A C 1
ATOM 853 O O . LEU A 1 106 ? 4.686 20.623 -20.354 1.00 68.56 106 LEU A O 1
ATOM 857 N N . SER A 1 107 ? 5.849 20.282 -18.465 1.00 64.50 107 SER A N 1
ATOM 858 C CA . SER A 1 107 ? 4.703 20.352 -17.552 1.00 64.50 107 SER A CA 1
ATOM 859 C C . SER A 1 107 ? 4.306 21.778 -17.147 1.00 64.50 107 SER A C 1
ATOM 861 O O . SER A 1 107 ? 3.248 21.954 -16.559 1.00 64.50 107 SER A O 1
ATOM 863 N N . LEU A 1 108 ? 5.133 22.792 -17.436 1.00 58.72 108 LEU A N 1
ATOM 864 C CA . LEU A 1 108 ? 4.881 24.204 -17.089 1.00 58.72 108 LEU A CA 1
ATOM 865 C C . LEU A 1 108 ? 4.021 24.961 -18.121 1.00 58.72 108 LEU A C 1
ATOM 867 O O . LEU A 1 108 ? 3.759 26.146 -17.939 1.00 58.72 108 LEU A O 1
ATOM 871 N N . TYR A 1 109 ? 3.611 24.297 -19.204 1.00 54.28 109 TYR A N 1
ATOM 872 C CA . TYR A 1 109 ? 2.797 24.879 -20.280 1.00 54.28 109 TYR A CA 1
ATOM 873 C C . TYR A 1 109 ? 1.327 24.415 -20.260 1.00 54.28 109 TYR A C 1
ATOM 875 O O . TYR A 1 109 ? 0.614 24.616 -21.244 1.00 54.28 109 TYR A O 1
ATOM 883 N N . LEU A 1 110 ? 0.888 23.795 -19.160 1.00 50.12 110 LEU A N 1
ATOM 884 C CA . LEU A 1 110 ? -0.507 23.445 -18.866 1.00 50.12 110 LEU A CA 1
ATOM 885 C C . LEU A 1 110 ? -1.048 24.370 -17.774 1.00 50.12 110 LEU A C 1
ATOM 887 O O . LEU A 1 110 ? -2.239 24.736 -17.874 1.00 50.12 110 LEU A O 1
#

Solvent-accessible surface area (backbone atoms only — not comparable to full-atom values): 6348 Å² total; per-residue (Å²): 119,72,68,59,58,54,52,54,50,52,51,51,53,54,54,58,56,61,70,73,66,73,80,74,87,44,61,47,80,45,60,77,87,66,46,51,42,69,53,34,32,46,38,36,75,77,63,61,33,55,31,38,35,35,40,41,30,40,53,89,38,42,45,72,37,85,42,31,65,49,33,52,54,22,29,43,75,40,66,32,78,47,68,50,78,40,75,54,81,28,62,39,81,83,82,74,92,86,46,77,39,45,52,45,77,72,64,75,79,117

Radius of gyration: 23.34 Å; Cα contacts (8 Å, |Δi|>4): 147; chains: 1; bounding box: 48×37×66 Å

Organism: Meloidogyne enterolobii (NCBI:txid390850)

Secondary structure (DSSP, 8-state):
-HHHHHHHHHHHHHHHHHHTT-----EEEE-TT---HHHHHHHHHHH---EEEEE-B-TTT--B-TTHHHHHHHHHHTT--EEEEEPPP-EE-SS-TTSSPEEGGGGGG-

Sequence (110 aa):
MSNIYFILLLMSILFLTIFKNVKTSEGVFIWETWYRVSTFKCLKEKYSKEFVIVRANYYDTGKVDTNAELNIINARAAGIENVDIYFSPCIKPSSASELICGDARLSLYL